Protein AF-A0AAE3M9L7-F1 (afdb_monomer)

Mean predicted aligned error: 14.4 Å

Structure (mmCIF, N/CA/C/O backbone):
data_AF-A0AAE3M9L7-F1
#
_entry.id   AF-A0AAE3M9L7-F1
#
loop_
_atom_site.group_PDB
_atom_site.id
_atom_site.type_symbol
_atom_site.label_atom_id
_atom_site.label_alt_id
_atom_site.label_comp_id
_atom_site.label_asym_id
_atom_site.label_entity_id
_atom_site.label_seq_id
_atom_site.pdbx_PDB_ins_code
_atom_site.Cartn_x
_atom_site.Cartn_y
_atom_site.Cartn_z
_atom_site.occupancy
_atom_site.B_iso_or_equiv
_atom_site.auth_seq_id
_atom_site.auth_comp_id
_atom_site.auth_asym_id
_atom_site.auth_atom_id
_atom_site.pdbx_PDB_model_num
ATOM 1 N N . MET A 1 1 ? -7.278 25.601 1.872 1.00 47.31 1 MET A N 1
ATOM 2 C CA . MET A 1 1 ? -6.670 24.547 2.716 1.00 47.31 1 MET A CA 1
ATOM 3 C C . MET A 1 1 ? -6.246 23.399 1.814 1.00 47.31 1 MET A C 1
ATOM 5 O O . MET A 1 1 ? -7.031 23.022 0.952 1.00 47.31 1 MET A O 1
ATOM 9 N N . SER A 1 2 ? -5.014 22.897 1.937 1.00 70.50 2 SER A N 1
ATOM 10 C CA . SER A 1 2 ? -4.554 21.759 1.126 1.00 70.50 2 SER A CA 1
ATOM 11 C C . SER A 1 2 ? -5.379 20.514 1.464 1.00 70.50 2 SER A C 1
ATOM 13 O O . SER A 1 2 ? -5.603 20.232 2.641 1.00 70.50 2 SER A O 1
ATOM 15 N N . ARG A 1 3 ? -5.862 19.791 0.448 1.00 85.25 3 ARG A N 1
ATOM 16 C CA . ARG A 1 3 ? -6.627 18.553 0.641 1.00 85.25 3 ARG A CA 1
ATOM 17 C C . ARG A 1 3 ? -5.736 17.520 1.327 1.00 85.25 3 ARG A C 1
ATOM 19 O O . ARG A 1 3 ? -4.643 17.233 0.842 1.00 85.25 3 ARG A O 1
ATOM 26 N N . GLU A 1 4 ? -6.216 16.938 2.422 1.00 89.19 4 GLU A N 1
ATOM 27 C CA . GLU A 1 4 ? -5.480 15.886 3.124 1.00 89.19 4 GLU A CA 1
ATOM 28 C C . GLU A 1 4 ? -5.228 14.695 2.200 1.00 89.19 4 GLU A C 1
ATOM 30 O O . GLU A 1 4 ? -6.113 14.256 1.459 1.00 89.19 4 GLU A O 1
ATOM 35 N N . SER A 1 5 ? -4.016 14.149 2.250 1.00 94.38 5 SER A N 1
ATOM 36 C CA . SER A 1 5 ? -3.667 12.958 1.480 1.00 94.38 5 SER A CA 1
ATOM 37 C C . SER A 1 5 ? -4.446 11.733 1.970 1.00 94.38 5 SER A C 1
ATOM 39 O O . SER A 1 5 ? -4.823 11.647 3.138 1.00 94.38 5 SER A O 1
ATOM 41 N N . TYR A 1 6 ? -4.627 10.732 1.102 1.00 96.00 6 TYR A N 1
ATOM 42 C CA . TYR A 1 6 ? -5.239 9.456 1.498 1.00 96.00 6 TYR A CA 1
ATOM 43 C C . TYR A 1 6 ? -4.508 8.794 2.671 1.00 96.00 6 TYR A C 1
ATOM 45 O O . TYR A 1 6 ? -5.151 8.182 3.516 1.00 96.00 6 TYR A O 1
ATOM 53 N N . LEU A 1 7 ? -3.181 8.949 2.751 1.00 95.50 7 LEU A N 1
ATOM 54 C CA . LEU A 1 7 ? -2.392 8.436 3.869 1.00 95.50 7 LEU A CA 1
ATOM 55 C C . LEU A 1 7 ? -2.767 9.123 5.181 1.00 95.50 7 LEU A C 1
ATOM 57 O O . LEU A 1 7 ? -3.040 8.440 6.161 1.00 95.50 7 LEU A O 1
ATOM 61 N N . GLN A 1 8 ? -2.844 10.454 5.191 1.00 96.06 8 GLN A N 1
ATOM 62 C CA . GLN A 1 8 ? -3.265 11.201 6.379 1.00 96.06 8 GLN A CA 1
ATOM 63 C C . GLN A 1 8 ? -4.686 10.824 6.805 1.00 96.06 8 GLN A C 1
ATOM 65 O O . GLN A 1 8 ? -4.914 10.557 7.983 1.00 96.06 8 GLN A O 1
ATOM 70 N N . GLN A 1 9 ? -5.616 10.732 5.852 1.00 96.75 9 GLN A N 1
ATOM 71 C CA . GLN A 1 9 ? -6.994 10.317 6.120 1.00 96.75 9 GLN A CA 1
ATOM 72 C C . GLN A 1 9 ? -7.056 8.904 6.720 1.00 96.75 9 GLN A C 1
ATOM 74 O O . GLN A 1 9 ? -7.731 8.688 7.723 1.00 96.75 9 GLN A O 1
ATOM 79 N N . ALA A 1 10 ? -6.318 7.947 6.151 1.00 96.62 10 ALA A N 1
ATOM 80 C CA . ALA A 1 10 ? -6.280 6.573 6.643 1.00 96.62 10 ALA A CA 1
ATOM 81 C C . ALA A 1 10 ? -5.654 6.472 8.040 1.00 96.62 10 ALA A C 1
ATOM 83 O O . ALA A 1 10 ? -6.182 5.761 8.885 1.00 96.62 10 ALA A O 1
ATOM 84 N N . CYS A 1 11 ? -4.573 7.208 8.308 1.00 95.44 11 CYS A N 1
ATOM 85 C CA . CYS A 1 11 ? -3.940 7.237 9.628 1.00 95.44 11 CYS A CA 1
ATOM 86 C C . CYS A 1 11 ? -4.847 7.840 10.709 1.00 95.44 11 CYS A C 1
ATOM 88 O O . CYS A 1 11 ? -4.728 7.460 11.870 1.00 95.44 11 CYS A O 1
ATOM 90 N N . LYS A 1 12 ? -5.735 8.775 10.346 1.00 95.62 12 LYS A N 1
ATOM 91 C CA . LYS A 1 12 ? -6.759 9.303 11.259 1.00 95.62 12 LYS A CA 1
ATOM 92 C C . LYS A 1 12 ? -7.884 8.300 11.498 1.00 95.62 12 LYS A C 1
ATOM 94 O O . LYS A 1 12 ? -8.317 8.147 12.630 1.00 95.62 12 LYS A O 1
ATOM 99 N N . ALA A 1 13 ? -8.350 7.635 10.440 1.00 95.50 13 ALA A N 1
ATOM 100 C CA . ALA A 1 13 ? -9.442 6.668 10.528 1.00 95.50 13 ALA A CA 1
ATOM 101 C C . ALA A 1 13 ? -9.033 5.370 11.243 1.00 95.50 13 ALA A C 1
ATOM 103 O O . ALA A 1 13 ? -9.846 4.781 11.944 1.00 95.50 13 ALA A O 1
ATOM 104 N N . VAL A 1 14 ? -7.785 4.928 11.065 1.00 95.62 14 VAL A N 1
ATOM 105 C CA . VAL A 1 14 ? -7.248 3.678 11.617 1.00 95.62 14 VAL A CA 1
ATOM 106 C C . VAL A 1 14 ? -5.876 3.968 12.246 1.00 95.62 14 VAL A C 1
ATOM 108 O O . VAL A 1 14 ? -4.855 3.916 11.553 1.00 95.62 14 VAL A O 1
ATOM 111 N N . PRO A 1 15 ? -5.807 4.290 13.552 1.00 91.94 15 PRO A N 1
ATOM 112 C CA . PRO A 1 15 ? -4.559 4.676 14.220 1.00 91.94 15 PRO A CA 1
ATOM 113 C C . PRO A 1 15 ? -3.451 3.616 14.143 1.00 91.94 15 PRO A C 1
ATOM 115 O O . PRO A 1 15 ? -2.280 3.949 13.969 1.00 91.94 15 PRO A O 1
ATOM 118 N N . GLU A 1 16 ? -3.803 2.332 14.183 1.00 88.94 16 GLU A N 1
ATOM 119 C CA . GLU A 1 16 ? -2.849 1.225 14.027 1.00 88.94 16 GLU A CA 1
ATOM 120 C C . GLU A 1 16 ? -2.150 1.245 12.663 1.00 88.94 16 GLU A C 1
ATOM 122 O O . GLU A 1 16 ? -0.957 0.943 12.540 1.00 88.94 16 GLU A O 1
ATOM 127 N N . PHE A 1 17 ? -2.867 1.674 11.620 1.00 91.81 17 PHE A N 1
ATOM 128 C CA . PHE A 1 17 ? -2.297 1.812 10.289 1.00 91.81 17 PHE A CA 1
ATOM 129 C C . PHE A 1 17 ? -1.206 2.887 10.248 1.00 91.81 17 PHE A C 1
ATOM 131 O O . PHE A 1 17 ? -0.244 2.730 9.490 1.00 91.81 17 PHE A O 1
ATOM 138 N N . LYS A 1 18 ? -1.279 3.921 11.100 1.00 92.69 18 LYS A N 1
ATOM 139 C CA . LYS A 1 18 ? -0.222 4.934 11.219 1.00 92.69 18 LYS A CA 1
ATOM 140 C C . LYS A 1 18 ? 1.111 4.286 11.581 1.00 92.69 18 LYS A C 1
ATOM 142 O O . LYS A 1 18 ? 2.074 4.433 10.827 1.00 92.69 18 LYS A O 1
ATOM 147 N N . LEU A 1 19 ? 1.140 3.490 12.650 1.00 89.06 19 LEU A N 1
ATOM 148 C CA . LEU A 1 19 ? 2.347 2.790 13.102 1.00 89.06 19 LEU A CA 1
ATOM 149 C C . LEU A 1 19 ? 2.912 1.883 12.006 1.00 89.06 19 LEU A C 1
ATOM 151 O O . LEU A 1 19 ? 4.114 1.894 11.727 1.00 89.06 19 LEU A O 1
ATOM 155 N N . ILE A 1 20 ? 2.034 1.141 11.331 1.00 88.94 20 ILE A N 1
ATOM 156 C CA . ILE A 1 20 ? 2.424 0.242 10.245 1.00 88.94 20 ILE A CA 1
ATOM 157 C C . ILE A 1 20 ? 3.013 1.018 9.057 1.00 88.94 20 ILE A C 1
ATOM 159 O O . ILE A 1 20 ? 4.023 0.602 8.484 1.00 88.94 20 ILE A O 1
ATOM 163 N N . SER A 1 21 ? 2.404 2.143 8.680 1.00 92.06 21 SER A N 1
ATOM 164 C CA . SER A 1 21 ? 2.856 2.973 7.560 1.00 92.06 21 SER A CA 1
ATOM 165 C C . SER A 1 21 ? 4.227 3.603 7.825 1.00 92.06 21 SER A C 1
ATOM 167 O O . SER A 1 21 ? 5.088 3.603 6.944 1.00 92.06 21 SER A O 1
ATOM 169 N N . GLU A 1 22 ? 4.477 4.047 9.057 1.00 91.62 22 GLU A N 1
ATOM 170 C CA . GLU A 1 22 ? 5.762 4.599 9.478 1.00 91.62 22 GLU A CA 1
ATOM 171 C C . GLU A 1 22 ? 6.857 3.529 9.522 1.00 91.62 22 GLU A C 1
ATOM 173 O O . GLU A 1 22 ? 7.973 3.756 9.053 1.00 91.62 22 GLU A O 1
ATOM 178 N N . GLN A 1 23 ? 6.548 2.335 10.040 1.00 88.5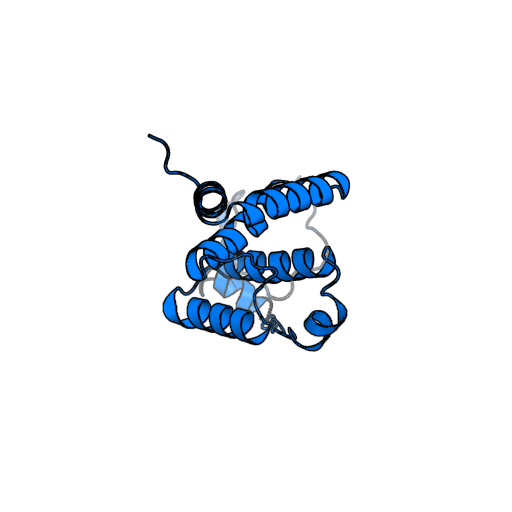0 23 GLN A N 1
ATOM 179 C CA . GLN A 1 23 ? 7.476 1.203 10.013 1.00 88.50 23 GLN A CA 1
ATOM 180 C C . GLN A 1 23 ? 7.820 0.787 8.579 1.00 88.50 23 GLN A C 1
ATOM 182 O O . GLN A 1 23 ? 8.984 0.514 8.281 1.00 88.50 23 GLN A O 1
ATOM 187 N N . PHE A 1 24 ? 6.826 0.762 7.687 1.00 89.06 24 PHE A N 1
ATOM 188 C CA . PHE A 1 24 ? 7.029 0.474 6.270 1.00 89.06 24 PHE A CA 1
ATOM 189 C C . PHE A 1 24 ? 7.958 1.505 5.625 1.00 89.06 24 PHE A C 1
ATOM 191 O O . PHE A 1 24 ? 8.934 1.123 4.979 1.00 89.06 24 PHE A O 1
ATOM 198 N N . LEU A 1 25 ? 7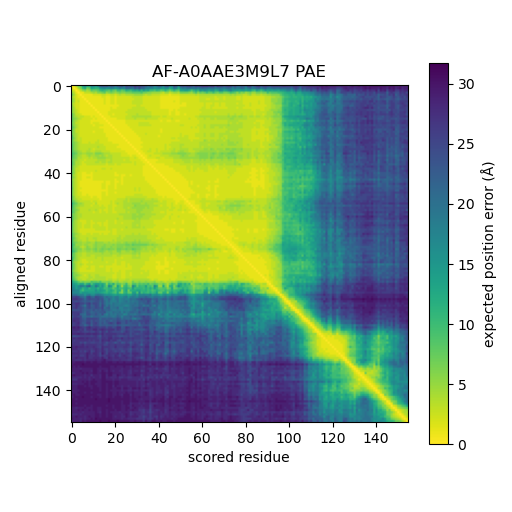.699 2.798 5.856 1.00 90.94 25 LEU A N 1
ATOM 199 C CA . LEU A 1 25 ? 8.532 3.893 5.364 1.00 90.94 25 LEU A CA 1
ATOM 200 C C . LEU A 1 25 ? 9.979 3.750 5.850 1.00 90.94 25 LEU A C 1
ATOM 202 O O . LEU A 1 25 ? 10.887 3.718 5.025 1.00 90.94 25 LEU A O 1
ATOM 206 N N . ARG A 1 26 ? 10.195 3.567 7.162 1.00 88.00 26 ARG A N 1
ATOM 207 C CA . ARG A 1 26 ? 11.537 3.389 7.747 1.00 88.00 26 ARG A CA 1
ATOM 208 C C . ARG A 1 26 ? 12.294 2.221 7.111 1.00 88.00 26 ARG A C 1
ATOM 210 O O . ARG A 1 26 ? 13.425 2.400 6.665 1.00 88.00 26 ARG A O 1
ATOM 217 N N . LYS A 1 27 ? 11.669 1.041 7.011 1.00 86.62 27 LYS A N 1
ATOM 218 C CA . LYS A 1 27 ? 12.294 -0.150 6.404 1.00 86.62 27 LYS A CA 1
ATOM 219 C C . LYS A 1 27 ? 12.676 0.083 4.941 1.00 86.62 27 LYS A C 1
ATOM 221 O O . LYS A 1 27 ? 13.756 -0.316 4.516 1.00 86.62 27 LYS A O 1
ATOM 226 N N . TYR A 1 28 ? 11.800 0.725 4.170 1.00 89.25 28 TYR A N 1
ATOM 227 C CA . TYR A 1 28 ? 12.045 0.999 2.754 1.00 89.25 28 TYR A CA 1
ATOM 228 C C . TYR A 1 28 ? 13.146 2.037 2.529 1.00 89.25 28 TYR A C 1
ATOM 230 O O . TYR A 1 28 ? 13.944 1.872 1.605 1.00 89.25 28 TYR A O 1
ATOM 238 N N . THR A 1 29 ? 13.222 3.057 3.385 1.00 87.19 29 THR A N 1
ATOM 239 C CA . THR A 1 29 ? 14.306 4.045 3.365 1.00 87.19 29 THR A CA 1
ATOM 240 C C . THR A 1 29 ? 15.653 3.385 3.657 1.00 87.19 29 THR A C 1
ATOM 242 O O . THR A 1 29 ? 16.591 3.573 2.889 1.00 87.19 29 THR A O 1
ATOM 245 N N . ILE A 1 30 ? 15.738 2.539 4.692 1.00 86.44 30 ILE A N 1
ATOM 246 C CA . ILE A 1 30 ? 16.968 1.793 5.027 1.00 86.44 30 ILE A CA 1
ATOM 247 C C . ILE A 1 30 ? 17.391 0.874 3.870 1.00 86.44 30 ILE A C 1
ATOM 249 O O . ILE A 1 30 ? 18.570 0.769 3.554 1.00 86.44 30 ILE A O 1
ATOM 253 N N . ALA A 1 31 ? 16.431 0.248 3.185 1.00 86.19 31 ALA A N 1
ATOM 254 C CA . ALA A 1 31 ? 16.690 -0.609 2.027 1.00 86.19 31 ALA A CA 1
ATOM 255 C C . ALA A 1 31 ? 17.041 0.157 0.729 1.00 86.19 31 ALA A C 1
ATOM 257 O O . ALA A 1 31 ? 17.067 -0.455 -0.346 1.00 86.19 31 ALA A O 1
ATOM 258 N N . GLY A 1 32 ? 17.241 1.480 0.792 1.00 87.88 32 GLY A N 1
ATOM 259 C CA . GLY A 1 32 ? 17.613 2.316 -0.353 1.00 87.88 32 GLY A CA 1
ATOM 260 C C . GLY A 1 32 ? 16.545 2.381 -1.448 1.00 87.88 32 GLY A C 1
ATOM 261 O O . GLY A 1 32 ? 16.863 2.546 -2.626 1.00 87.88 32 GLY A O 1
ATOM 262 N N . LYS A 1 33 ? 15.266 2.179 -1.107 1.00 88.50 33 LYS A N 1
ATOM 263 C CA . LYS A 1 33 ? 14.172 2.241 -2.085 1.00 88.50 33 LYS A CA 1
ATOM 264 C C . LYS A 1 33 ? 13.762 3.686 -2.334 1.00 88.50 33 LYS A C 1
ATOM 266 O O . LYS A 1 33 ? 13.743 4.509 -1.426 1.00 88.50 33 LYS A O 1
ATOM 271 N N . SER A 1 34 ? 13.379 3.981 -3.575 1.00 89.94 34 SER A N 1
ATOM 272 C CA . SER A 1 34 ? 12.964 5.329 -3.965 1.00 89.94 34 SER A CA 1
ATOM 273 C C . SER A 1 34 ? 11.753 5.791 -3.156 1.00 89.94 34 SER A C 1
ATOM 275 O O . SER A 1 34 ? 10.724 5.107 -3.129 1.00 89.94 34 SER A O 1
ATOM 277 N N . GLU A 1 35 ? 11.846 6.989 -2.592 1.00 88.50 35 GLU A N 1
ATOM 278 C CA . GLU A 1 35 ? 10.810 7.583 -1.750 1.00 88.50 35 GLU A CA 1
ATOM 279 C C . GLU A 1 35 ? 9.459 7.705 -2.476 1.00 88.50 35 GLU A C 1
ATOM 281 O O . GLU A 1 35 ? 8.409 7.379 -1.926 1.00 88.50 35 GLU A O 1
ATOM 286 N N . SER A 1 36 ? 9.482 8.087 -3.757 1.00 89.88 36 SER A N 1
ATOM 287 C CA . SER A 1 36 ? 8.287 8.187 -4.602 1.00 89.88 36 SER A CA 1
ATOM 288 C C . SER A 1 36 ? 7.557 6.849 -4.755 1.00 89.88 36 SER A C 1
ATOM 290 O O . SER A 1 36 ? 6.331 6.806 -4.673 1.00 89.88 36 SER A O 1
ATOM 292 N N . CYS A 1 37 ? 8.290 5.746 -4.917 1.00 87.88 37 CYS A N 1
ATOM 293 C CA . CYS A 1 37 ? 7.721 4.398 -4.966 1.00 87.88 37 CYS A CA 1
ATOM 294 C C . CYS A 1 37 ? 7.078 4.015 -3.628 1.00 87.88 37 CYS A C 1
ATOM 296 O O . CYS A 1 37 ? 5.928 3.579 -3.604 1.00 87.88 37 CYS A O 1
ATOM 298 N N . THR A 1 38 ? 7.769 4.263 -2.512 1.00 91.38 38 THR A N 1
ATOM 299 C CA . THR A 1 38 ? 7.248 3.999 -1.162 1.00 91.38 38 THR A CA 1
ATOM 300 C C . THR A 1 38 ? 5.966 4.787 -0.890 1.00 91.38 38 THR A C 1
ATOM 302 O O . THR A 1 38 ? 4.972 4.214 -0.443 1.00 91.38 38 THR A O 1
ATOM 305 N N . ARG A 1 39 ? 5.938 6.081 -1.236 1.00 92.12 39 ARG A N 1
ATOM 306 C CA . ARG A 1 39 ? 4.736 6.922 -1.120 1.00 92.12 39 ARG A CA 1
ATOM 307 C C . ARG A 1 39 ? 3.594 6.418 -1.998 1.00 92.12 39 ARG A C 1
ATOM 309 O O . ARG A 1 39 ? 2.454 6.378 -1.545 1.00 92.12 39 ARG A O 1
ATOM 316 N N . ASN A 1 40 ? 3.887 5.995 -3.228 1.00 93.75 40 ASN A N 1
ATOM 317 C CA . ASN A 1 40 ? 2.881 5.440 -4.132 1.00 93.75 40 ASN A CA 1
ATOM 318 C C . ASN A 1 40 ? 2.272 4.137 -3.600 1.00 93.75 40 ASN A C 1
ATOM 320 O O . ASN A 1 40 ? 1.062 3.948 -3.722 1.00 93.75 40 ASN A O 1
ATOM 324 N N . TYR A 1 41 ? 3.078 3.265 -2.989 1.00 94.44 41 TYR A N 1
ATOM 325 C CA . TYR A 1 41 ? 2.580 2.065 -2.315 1.00 94.44 41 TYR A CA 1
ATOM 326 C C . TYR A 1 41 ? 1.664 2.429 -1.152 1.00 94.44 41 TYR A C 1
ATOM 328 O O . TYR A 1 41 ? 0.517 1.984 -1.118 1.00 94.44 41 TYR A O 1
ATOM 336 N N . LEU A 1 42 ? 2.140 3.281 -0.238 1.00 94.31 42 LEU A N 1
ATOM 337 C CA . LEU A 1 42 ? 1.367 3.697 0.931 1.00 94.31 42 LEU A CA 1
ATOM 338 C C . LEU A 1 42 ? 0.047 4.347 0.526 1.00 94.31 42 LEU A C 1
ATOM 340 O O . LEU A 1 42 ? -0.985 3.940 1.036 1.00 94.31 42 LEU A O 1
ATOM 344 N N . MET A 1 43 ? 0.050 5.257 -0.451 1.00 95.06 43 MET A N 1
ATOM 345 C CA . MET A 1 43 ? -1.165 5.908 -0.943 1.00 95.06 43 MET A CA 1
ATOM 346 C C . MET A 1 43 ? -2.225 4.902 -1.414 1.00 95.06 43 MET A C 1
ATOM 348 O O . MET A 1 43 ? -3.397 5.060 -1.081 1.00 95.06 43 MET A O 1
ATOM 352 N N . GLN A 1 44 ? -1.846 3.886 -2.197 1.00 95.56 44 GLN A N 1
ATOM 353 C CA . GLN A 1 44 ? -2.821 2.902 -2.680 1.00 95.56 44 GLN A CA 1
ATOM 354 C C . GLN A 1 44 ? -3.309 1.987 -1.555 1.00 95.56 44 GLN A C 1
ATOM 356 O O . GLN A 1 44 ? -4.501 1.699 -1.481 1.00 95.56 44 GLN A O 1
ATOM 361 N N . ILE A 1 45 ? -2.422 1.585 -0.641 1.00 94.69 45 ILE A N 1
ATOM 362 C CA . ILE A 1 45 ? -2.812 0.814 0.547 1.00 94.69 45 ILE A CA 1
ATOM 363 C C . ILE A 1 45 ? -3.774 1.633 1.420 1.00 94.69 45 ILE A C 1
ATOM 365 O O . ILE A 1 45 ? -4.752 1.089 1.917 1.00 94.69 45 ILE A O 1
ATOM 369 N N . SER A 1 46 ? -3.554 2.941 1.568 1.00 96.12 46 SER A N 1
ATOM 370 C CA . SER A 1 46 ? -4.434 3.825 2.338 1.00 96.12 46 SER A CA 1
ATOM 371 C C . SER A 1 46 ? -5.852 3.885 1.784 1.00 96.12 46 SER A C 1
ATOM 373 O O . SER A 1 46 ? -6.794 3.953 2.564 1.00 96.12 46 SER A O 1
ATOM 375 N N . LYS A 1 47 ? -6.032 3.814 0.460 1.00 95.56 47 LYS A N 1
ATOM 376 C CA . LYS A 1 47 ? -7.375 3.714 -0.132 1.00 95.56 47 LYS A CA 1
ATOM 377 C C . LYS A 1 47 ? -8.093 2.439 0.308 1.00 95.56 47 LYS A C 1
ATOM 379 O O . LYS A 1 47 ? -9.243 2.510 0.715 1.00 95.56 47 LYS A O 1
ATOM 384 N N . MET A 1 48 ? -7.385 1.309 0.316 1.00 94.94 48 MET A N 1
ATOM 385 C CA . MET A 1 48 ? -7.928 0.035 0.797 1.00 94.94 48 MET A CA 1
ATOM 386 C C . MET A 1 48 ? -8.264 0.086 2.295 1.00 94.94 48 MET A C 1
ATOM 388 O O . MET A 1 48 ? -9.323 -0.373 2.704 1.00 94.94 48 MET A O 1
ATOM 392 N N . VAL A 1 49 ? -7.409 0.710 3.113 1.00 95.31 49 VAL A N 1
ATOM 393 C CA . VAL A 1 49 ? -7.693 0.957 4.541 1.00 95.31 49 VAL A CA 1
ATOM 394 C C . VAL A 1 49 ? -8.954 1.792 4.715 1.00 95.31 49 VAL A C 1
ATOM 396 O O . VAL A 1 49 ? -9.786 1.494 5.561 1.00 95.31 49 VAL A O 1
ATOM 399 N N . LEU A 1 50 ? -9.122 2.835 3.904 1.00 96.06 50 LEU A N 1
ATOM 400 C CA . LEU A 1 50 ? -10.308 3.684 3.954 1.00 96.06 50 LEU A CA 1
ATOM 401 C C . LEU A 1 50 ? -11.570 2.974 3.460 1.00 96.06 50 LEU A C 1
ATOM 403 O O . LEU A 1 50 ? -12.651 3.376 3.886 1.00 96.06 50 LEU A O 1
ATOM 407 N N . TYR A 1 51 ? -11.440 1.965 2.598 1.00 95.25 51 TYR A N 1
ATOM 408 C CA . TYR A 1 51 ? -12.546 1.127 2.145 1.00 95.25 51 TYR A CA 1
ATOM 409 C C . TYR A 1 51 ? 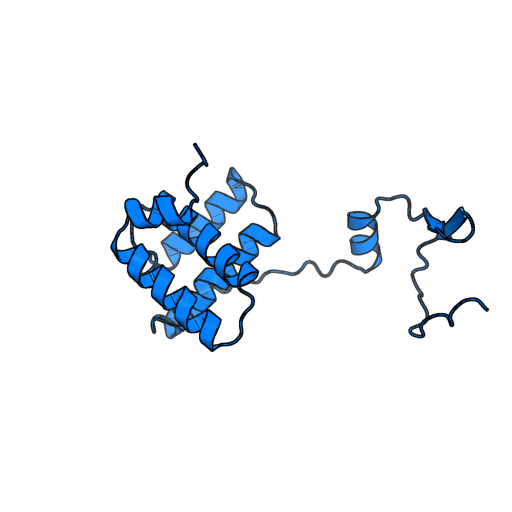-13.015 0.184 3.260 1.00 95.25 51 TYR A C 1
ATOM 411 O O . TYR A 1 51 ? -14.182 0.212 3.631 1.00 95.25 51 TYR A O 1
ATOM 419 N N . PHE A 1 52 ? -12.095 -0.582 3.857 1.00 94.19 52 PHE A N 1
ATOM 420 C CA . PHE A 1 52 ? -12.432 -1.571 4.890 1.00 94.19 52 PHE A CA 1
ATOM 421 C C . PHE A 1 52 ? -12.559 -1.003 6.307 1.00 94.19 52 PHE A C 1
ATOM 423 O O . PHE A 1 52 ? -13.104 -1.667 7.180 1.00 94.19 52 PHE A O 1
ATOM 430 N N . LYS A 1 53 ? -12.042 0.208 6.550 1.00 94.06 53 LYS A N 1
ATOM 431 C CA . LYS A 1 53 ? -11.961 0.849 7.877 1.00 94.06 53 LYS A CA 1
ATOM 432 C C . LYS A 1 53 ? -11.196 0.032 8.924 1.00 94.06 53 LYS A C 1
ATOM 434 O O . LYS A 1 53 ? -11.403 0.221 10.115 1.00 94.06 53 LYS A O 1
ATOM 439 N N . CYS A 1 54 ? -10.281 -0.827 8.487 1.00 91.12 54 CYS A N 1
ATOM 440 C CA . CYS A 1 54 ? -9.502 -1.699 9.361 1.00 91.12 54 CYS A CA 1
ATOM 441 C C . CYS A 1 54 ? -8.026 -1.743 8.947 1.00 91.12 54 CYS A C 1
ATOM 443 O O . CYS A 1 54 ? -7.619 -1.199 7.908 1.00 91.12 54 CYS A O 1
ATOM 445 N N . SER A 1 55 ? -7.195 -2.387 9.765 1.00 86.44 55 SER A N 1
ATOM 446 C CA . SER A 1 55 ? -5.786 -2.570 9.439 1.00 86.44 55 SER A CA 1
ATOM 447 C C . SER A 1 55 ? -5.642 -3.563 8.278 1.00 86.44 55 SER A C 1
ATOM 449 O O . SER A 1 55 ? -6.256 -4.627 8.291 1.00 86.44 55 SER A O 1
ATOM 451 N N . PRO A 1 56 ? -4.757 -3.327 7.285 1.00 83.88 56 PRO A N 1
ATOM 452 C CA . PRO A 1 56 ? -4.554 -4.300 6.212 1.00 83.88 56 PRO A CA 1
ATOM 453 C C . PRO A 1 56 ? -3.941 -5.621 6.683 1.00 83.88 56 PRO A C 1
ATOM 455 O O . PRO A 1 56 ? -3.787 -6.516 5.868 1.00 83.88 56 PRO A O 1
ATOM 458 N N . LEU A 1 57 ? -3.485 -5.705 7.938 1.00 82.94 57 LEU A N 1
ATOM 459 C CA . LEU A 1 57 ? -2.983 -6.949 8.524 1.00 82.94 57 LEU A CA 1
ATOM 460 C C . LEU A 1 57 ? -4.115 -7.858 9.029 1.00 82.94 57 LEU A C 1
ATOM 462 O O . LEU A 1 57 ? -3.866 -9.034 9.254 1.00 82.94 57 LEU A O 1
ATOM 466 N N . GLU A 1 58 ? -5.329 -7.325 9.175 1.00 84.62 58 GLU A N 1
ATOM 467 C CA . GLU A 1 58 ? -6.519 -8.058 9.632 1.00 84.62 58 GLU A CA 1
ATOM 468 C C . GLU A 1 58 ? -7.324 -8.645 8.467 1.00 84.62 58 GLU A C 1
ATOM 470 O O . GLU A 1 58 ? -8.224 -9.454 8.672 1.00 84.62 58 GLU A O 1
ATOM 475 N N . LEU A 1 59 ? -7.008 -8.237 7.235 1.00 85.38 59 LEU A N 1
ATOM 476 C CA . LEU A 1 59 ? -7.715 -8.687 6.044 1.00 85.38 59 LEU A CA 1
ATOM 477 C C . LEU A 1 59 ? -7.275 -10.091 5.635 1.00 85.38 59 LEU A C 1
ATOM 479 O O . LEU A 1 59 ? -6.078 -10.367 5.494 1.00 85.38 59 LEU A O 1
ATOM 483 N N . SER A 1 60 ? -8.255 -10.950 5.358 1.00 84.12 60 SER A N 1
ATOM 484 C CA . SER A 1 60 ? -8.011 -12.245 4.732 1.00 84.12 60 SER A CA 1
ATOM 485 C C . SER A 1 60 ? -7.584 -12.082 3.268 1.00 84.12 60 SER A C 1
ATOM 487 O O . SER A 1 60 ? -7.804 -11.047 2.629 1.00 84.12 60 SER A O 1
ATOM 489 N N . ILE A 1 61 ? -6.980 -13.132 2.708 1.00 81.12 61 ILE A N 1
ATOM 490 C CA . ILE A 1 61 ? -6.583 -13.155 1.293 1.00 81.12 61 ILE A CA 1
ATOM 491 C C . ILE A 1 61 ? -7.808 -12.942 0.396 1.00 81.12 61 ILE A C 1
ATOM 493 O O . ILE A 1 61 ? -7.748 -12.128 -0.524 1.00 81.12 61 ILE A O 1
ATOM 497 N N . ASP A 1 62 ? -8.924 -13.602 0.705 1.00 82.56 62 ASP A N 1
ATOM 498 C CA . ASP A 1 62 ? -10.160 -13.504 -0.072 1.00 82.56 62 ASP A CA 1
ATOM 499 C C . ASP A 1 62 ? -10.732 -12.087 -0.063 1.00 82.56 62 ASP A C 1
ATOM 501 O O . ASP A 1 62 ? -11.129 -11.581 -1.110 1.00 82.56 62 ASP A O 1
ATOM 505 N N . GLN A 1 63 ? -10.695 -11.396 1.082 1.00 85.56 63 GLN A N 1
ATOM 506 C CA . GLN A 1 63 ? -11.121 -9.995 1.171 1.00 85.56 63 GLN A CA 1
ATOM 507 C C . GLN A 1 63 ? -10.244 -9.082 0.309 1.00 85.56 63 GLN A C 1
ATOM 509 O O . GLN A 1 63 ? -10.751 -8.200 -0.386 1.00 85.56 63 GLN A O 1
ATOM 514 N N . ILE A 1 64 ? -8.927 -9.307 0.308 1.00 87.69 64 ILE A N 1
ATOM 515 C CA . ILE A 1 64 ? -7.995 -8.542 -0.528 1.00 87.69 64 ILE A CA 1
ATOM 516 C C . ILE A 1 64 ? -8.260 -8.814 -2.010 1.00 87.69 64 ILE A C 1
ATOM 518 O O . ILE A 1 64 ? -8.296 -7.875 -2.803 1.00 87.69 64 ILE A O 1
ATOM 522 N N . VAL A 1 65 ? -8.450 -10.075 -2.401 1.00 85.12 65 VAL A N 1
ATOM 523 C CA . VAL A 1 65 ? -8.731 -10.456 -3.793 1.00 85.12 65 VAL A CA 1
ATOM 524 C C . VAL A 1 65 ? -10.069 -9.883 -4.257 1.00 85.12 65 VAL A C 1
ATOM 526 O O . VAL A 1 65 ? -10.123 -9.301 -5.340 1.00 85.12 65 VAL A O 1
ATOM 529 N N . ALA A 1 66 ? -11.112 -9.968 -3.429 1.00 86.38 66 ALA A N 1
ATOM 530 C CA . ALA A 1 66 ? -12.416 -9.376 -3.709 1.00 86.38 66 ALA A CA 1
ATOM 531 C C . ALA A 1 66 ? -12.309 -7.858 -3.909 1.00 86.38 66 ALA A C 1
ATOM 533 O O . ALA A 1 66 ? -12.817 -7.333 -4.896 1.00 86.38 66 ALA A O 1
ATOM 534 N N . TYR A 1 67 ? -11.559 -7.161 -3.051 1.00 92.00 67 TYR A N 1
ATOM 535 C CA . TYR A 1 67 ? -11.300 -5.731 -3.223 1.00 92.00 67 TYR A CA 1
ATOM 536 C C . TYR A 1 67 ? -10.538 -5.418 -4.515 1.00 92.00 67 TYR A C 1
ATOM 538 O O . TYR A 1 67 ? -10.897 -4.490 -5.236 1.00 92.00 67 TYR A O 1
ATOM 546 N N . LEU A 1 68 ? -9.498 -6.192 -4.843 1.00 89.94 68 LEU A N 1
ATOM 547 C CA . LEU A 1 68 ? -8.749 -6.016 -6.090 1.00 89.94 68 LEU A CA 1
ATOM 548 C C . LEU A 1 68 ? -9.636 -6.219 -7.326 1.00 89.94 68 LEU A C 1
ATOM 550 O O . LEU A 1 68 ? -9.447 -5.522 -8.323 1.00 89.94 68 LEU A O 1
ATOM 554 N N . PHE A 1 69 ? -10.584 -7.154 -7.270 1.00 87.94 69 PHE A N 1
ATOM 555 C CA . PHE A 1 69 ? -11.561 -7.373 -8.331 1.00 87.94 69 PHE A CA 1
ATOM 556 C C . PHE A 1 69 ? -12.538 -6.196 -8.444 1.00 87.9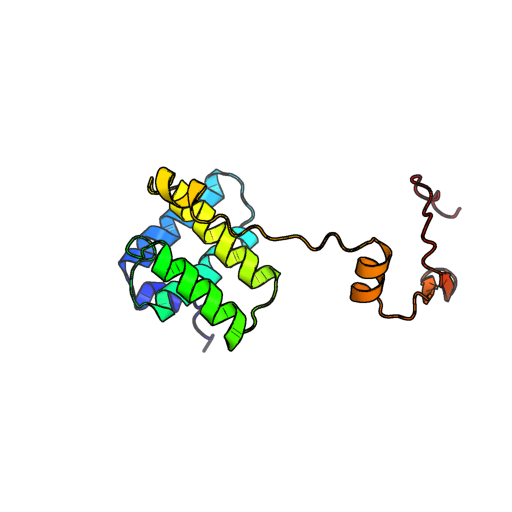4 69 PHE A C 1
ATOM 558 O O . PHE A 1 69 ? -12.689 -5.629 -9.526 1.00 87.94 69 PHE A O 1
ATOM 565 N N . GLU A 1 70 ? -13.117 -5.771 -7.321 1.00 91.25 70 GLU A N 1
ATOM 566 C CA . GLU A 1 70 ? -14.069 -4.660 -7.233 1.00 91.25 70 GLU A CA 1
ATOM 567 C C . GLU A 1 70 ? -13.499 -3.369 -7.838 1.00 91.25 70 GLU A C 1
ATOM 569 O O . GLU A 1 70 ? -14.085 -2.781 -8.751 1.00 91.25 70 GLU A O 1
ATOM 574 N N . ILE A 1 71 ? -12.291 -2.965 -7.423 1.00 92.69 71 ILE A N 1
ATOM 575 C CA . ILE A 1 71 ? -11.661 -1.753 -7.966 1.00 92.69 71 ILE A CA 1
ATOM 576 C C . ILE A 1 71 ? -11.342 -1.895 -9.459 1.00 92.69 71 ILE A C 1
ATOM 578 O O . ILE A 1 71 ? -11.372 -0.911 -10.194 1.00 92.69 71 ILE A O 1
ATOM 582 N N . GLN A 1 72 ? -11.035 -3.104 -9.936 1.00 87.44 72 GLN A N 1
ATOM 583 C CA . GLN A 1 72 ? -10.695 -3.335 -11.337 1.00 87.44 72 GLN A CA 1
ATOM 584 C C . GLN A 1 72 ? -11.916 -3.171 -12.252 1.00 87.44 72 GLN A C 1
ATOM 586 O O . GLN A 1 72 ? -11.765 -2.669 -13.369 1.00 87.44 72 GLN A O 1
ATOM 591 N N . ILE A 1 73 ? -13.101 -3.568 -11.781 1.00 89.69 73 ILE A N 1
ATOM 592 C CA . ILE A 1 73 ? -14.359 -3.460 -12.527 1.00 89.69 73 ILE A CA 1
ATOM 593 C C . ILE A 1 73 ? -14.947 -2.050 -12.414 1.00 89.69 73 ILE A C 1
ATOM 595 O O . ILE A 1 73 ? -15.260 -1.436 -13.440 1.00 89.69 73 ILE A O 1
ATOM 599 N N . ASN A 1 74 ? -15.045 -1.523 -11.192 1.00 90.00 74 ASN A N 1
ATOM 600 C CA . ASN A 1 74 ? -15.835 -0.325 -10.908 1.00 90.00 74 ASN A CA 1
ATOM 601 C C . ASN A 1 74 ? -15.015 0.968 -10.964 1.00 90.00 74 ASN A C 1
ATOM 603 O O . ASN A 1 74 ? -15.447 1.941 -11.578 1.00 90.00 74 ASN A O 1
ATOM 607 N N . GLU A 1 75 ? -13.803 0.985 -10.401 1.00 90.06 75 GLU A N 1
ATOM 608 C CA . GLU A 1 75 ? -12.958 2.192 -10.389 1.00 90.06 75 GLU A CA 1
ATOM 609 C C . GLU A 1 75 ? -12.033 2.304 -11.610 1.00 90.06 75 GLU A C 1
ATOM 611 O O . GLU A 1 75 ? -11.591 3.402 -11.953 1.00 90.06 75 GLU A O 1
ATOM 616 N N . LYS A 1 76 ? -11.718 1.176 -12.263 1.00 88.50 76 LYS A N 1
ATOM 617 C CA . LYS A 1 76 ? -10.826 1.081 -13.436 1.00 88.50 76 LYS A CA 1
ATOM 618 C C . LYS A 1 76 ? -9.510 1.861 -13.241 1.00 88.50 76 LYS A C 1
ATOM 620 O O . LYS A 1 76 ? -9.172 2.735 -14.048 1.00 88.50 76 LYS A O 1
ATOM 625 N N . PRO A 1 77 ? -8.734 1.570 -12.178 1.00 89.00 77 PRO A N 1
ATOM 626 C CA . PRO A 1 77 ? -7.522 2.309 -11.865 1.00 89.00 77 PRO A CA 1
ATOM 627 C C . PRO A 1 77 ? -6.489 2.199 -12.989 1.00 89.00 77 PRO A C 1
ATOM 629 O O . PRO A 1 77 ? -6.411 1.209 -13.721 1.00 89.00 77 PRO A O 1
ATOM 632 N N . SER A 1 78 ? -5.606 3.198 -13.074 1.00 92.12 78 SER A N 1
ATOM 633 C CA . SER A 1 78 ? -4.462 3.110 -13.982 1.00 92.12 78 SER A CA 1
ATOM 634 C C . SER A 1 78 ? -3.628 1.858 -13.681 1.00 92.12 78 SER A C 1
ATOM 636 O O . SER A 1 78 ? -3.477 1.444 -12.526 1.00 92.12 78 SER A O 1
ATOM 638 N N . ARG A 1 79 ? -2.998 1.288 -14.715 1.00 87.19 79 ARG A N 1
ATOM 639 C CA . ARG A 1 79 ? -2.134 0.103 -14.557 1.00 87.19 79 ARG A CA 1
ATOM 640 C C . ARG A 1 79 ? -1.031 0.317 -13.521 1.00 87.19 79 ARG A C 1
ATOM 642 O O . ARG A 1 79 ? -0.662 -0.624 -12.825 1.00 87.19 79 ARG A O 1
ATOM 649 N N . SER A 1 80 ? -0.487 1.530 -13.437 1.00 89.94 80 SER A N 1
ATOM 650 C CA . SER A 1 80 ? 0.546 1.881 -12.461 1.00 89.94 80 SER A CA 1
ATOM 651 C C . SER A 1 80 ? -0.022 1.935 -11.045 1.00 89.94 80 SER A C 1
ATOM 653 O O . SER A 1 80 ? 0.566 1.351 -10.143 1.00 89.94 80 SER A O 1
ATOM 655 N N . SER A 1 81 ? -1.188 2.559 -10.852 1.00 88.00 81 SER A N 1
ATOM 656 C CA . SER A 1 81 ? -1.876 2.610 -9.554 1.00 88.00 81 SER A CA 1
ATOM 657 C C . SER A 1 81 ? -2.204 1.210 -9.038 1.00 88.00 81 SER A C 1
ATOM 659 O O . SER A 1 81 ? -1.852 0.880 -7.909 1.00 88.00 81 SER A O 1
ATOM 661 N N . PHE A 1 82 ? -2.782 0.357 -9.886 1.00 89.19 82 PHE A N 1
ATOM 662 C CA . PHE A 1 82 ? -3.106 -1.019 -9.514 1.00 89.19 82 PHE A CA 1
ATOM 663 C C . PHE A 1 82 ? -1.850 -1.834 -9.170 1.00 89.19 82 PHE A C 1
ATOM 665 O O . PHE A 1 82 ? -1.800 -2.531 -8.159 1.00 89.19 82 PHE A O 1
ATOM 672 N N . LYS A 1 83 ? -0.772 -1.687 -9.953 1.00 89.50 83 LYS A N 1
ATOM 673 C CA . LYS A 1 83 ? 0.522 -2.308 -9.634 1.00 89.50 83 LYS A CA 1
ATOM 674 C C . LYS A 1 83 ? 1.075 -1.833 -8.296 1.00 89.50 83 LYS A C 1
ATOM 676 O O . LYS A 1 83 ? 1.541 -2.659 -7.521 1.00 89.50 83 LYS A O 1
ATOM 681 N N . HIS A 1 84 ? 1.039 -0.532 -8.018 1.00 92.81 84 HIS A N 1
ATOM 682 C CA . HIS A 1 84 ? 1.520 0.005 -6.748 1.00 92.81 84 HIS A CA 1
ATOM 683 C C . HIS A 1 84 ? 0.763 -0.587 -5.555 1.00 92.81 84 HIS A C 1
ATOM 685 O O . HIS A 1 84 ? 1.395 -0.890 -4.547 1.00 92.81 84 HIS A O 1
ATOM 691 N N . LEU A 1 85 ? -0.546 -0.831 -5.688 1.00 92.00 85 LEU A N 1
ATOM 692 C CA . LEU A 1 85 ? -1.310 -1.547 -4.670 1.00 92.00 85 LEU A CA 1
ATOM 693 C C . LEU A 1 85 ? -0.803 -2.985 -4.495 1.00 92.00 85 LEU A C 1
ATOM 695 O O . LEU A 1 85 ? -0.384 -3.353 -3.403 1.00 92.00 85 LEU A O 1
ATOM 699 N N . VAL A 1 86 ? -0.774 -3.783 -5.567 1.00 89.25 86 VAL A N 1
ATOM 700 C CA . VAL A 1 86 ? -0.407 -5.210 -5.485 1.00 89.25 86 VAL A CA 1
ATOM 701 C C . VAL A 1 86 ? 1.032 -5.402 -4.989 1.00 89.25 86 VAL A C 1
ATOM 703 O O . VAL A 1 86 ? 1.283 -6.206 -4.090 1.00 89.25 86 VAL A O 1
ATOM 706 N N . TYR A 1 87 ? 1.994 -4.644 -5.525 1.00 89.31 87 TYR A N 1
ATOM 707 C CA . TYR A 1 87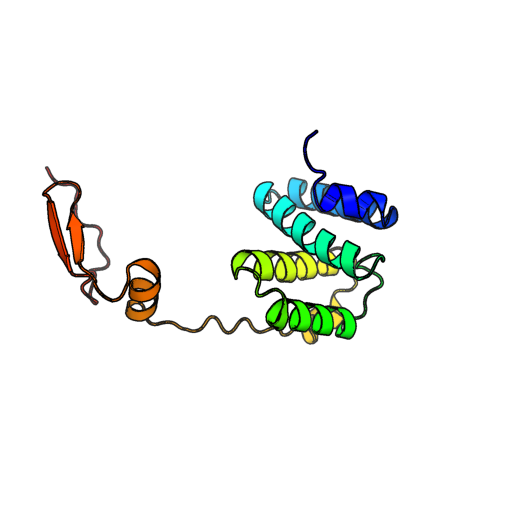 ? 3.388 -4.714 -5.075 1.00 89.31 87 TYR A CA 1
ATOM 708 C C . TYR A 1 87 ? 3.565 -4.169 -3.658 1.00 89.31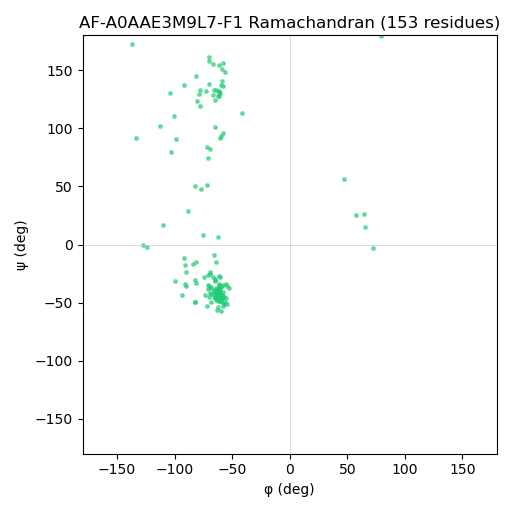 87 TYR A C 1
ATOM 710 O O . TYR A 1 87 ? 4.346 -4.741 -2.896 1.00 89.31 87 TYR A O 1
ATOM 718 N N . GLY A 1 88 ? 2.831 -3.113 -3.295 1.00 87.94 88 GLY A N 1
ATOM 719 C CA . GLY A 1 88 ? 2.816 -2.565 -1.944 1.00 87.94 88 GLY A CA 1
ATOM 720 C C . GLY A 1 88 ? 2.307 -3.579 -0.921 1.00 87.94 88 GLY A C 1
ATOM 721 O O . GLY A 1 88 ? 2.957 -3.789 0.101 1.00 87.94 88 GLY A O 1
ATOM 722 N N . LEU A 1 89 ? 1.204 -4.274 -1.218 1.00 87.06 89 LEU A N 1
ATOM 723 C CA . LEU A 1 89 ? 0.674 -5.345 -0.372 1.00 87.06 89 LEU A CA 1
ATOM 724 C C . LEU A 1 89 ? 1.669 -6.500 -0.261 1.00 87.06 89 LEU A C 1
ATOM 726 O O . LEU A 1 89 ? 2.016 -6.897 0.847 1.00 87.06 89 LEU A O 1
ATOM 730 N N . ARG A 1 90 ? 2.221 -6.981 -1.382 1.00 83.31 90 ARG A N 1
ATOM 731 C CA . ARG A 1 90 ? 3.213 -8.069 -1.369 1.00 83.31 90 ARG A CA 1
ATOM 732 C C . ARG A 1 90 ? 4.431 -7.730 -0.512 1.00 83.31 90 ARG A C 1
ATOM 734 O O . ARG A 1 90 ? 4.896 -8.556 0.269 1.00 83.31 90 ARG A O 1
ATOM 741 N N . ALA A 1 91 ? 4.947 -6.515 -0.664 1.00 77.00 91 ALA A N 1
ATOM 742 C CA . ALA A 1 91 ? 6.038 -5.996 0.143 1.00 77.00 91 ALA A CA 1
ATOM 743 C C . ALA A 1 91 ? 5.685 -5.951 1.630 1.00 77.00 91 ALA A C 1
ATOM 745 O O . ALA A 1 91 ? 6.451 -6.436 2.461 1.00 77.00 91 ALA A O 1
ATOM 746 N N . LYS A 1 92 ? 4.512 -5.396 1.951 1.00 69.75 92 LYS A N 1
ATOM 747 C CA . LYS A 1 92 ? 4.014 -5.264 3.315 1.00 69.75 92 LYS A CA 1
ATOM 748 C C . LYS A 1 92 ? 3.880 -6.636 3.975 1.00 69.75 92 LYS A C 1
ATOM 750 O O . LYS A 1 92 ? 4.542 -6.882 4.975 1.00 69.75 92 LYS A O 1
ATOM 755 N N . PHE A 1 93 ? 3.116 -7.558 3.395 1.00 65.69 93 PHE A N 1
ATOM 756 C CA . PHE A 1 93 ? 2.930 -8.896 3.964 1.00 65.69 93 PHE A CA 1
ATOM 757 C C . PHE A 1 93 ? 4.249 -9.661 4.093 1.00 65.69 93 PHE A C 1
ATOM 759 O O . PHE A 1 93 ? 4.469 -10.302 5.116 1.00 65.69 93 PHE A O 1
ATOM 766 N N . SER A 1 94 ? 5.181 -9.495 3.142 1.00 64.25 94 SER A N 1
ATOM 767 C CA . SER A 1 94 ? 6.535 -10.055 3.249 1.00 64.25 94 SER A CA 1
ATOM 768 C C . SER A 1 94 ? 7.329 -9.531 4.456 1.00 64.25 94 SER A C 1
ATOM 770 O O . SER A 1 94 ? 8.221 -10.225 4.932 1.00 64.25 94 SER A O 1
ATOM 772 N N . MET A 1 95 ? 7.045 -8.316 4.934 1.00 57.75 95 MET A N 1
ATOM 773 C CA . MET A 1 95 ? 7.751 -7.663 6.044 1.00 57.75 95 MET A CA 1
ATOM 774 C C . MET A 1 95 ? 7.144 -7.934 7.426 1.00 57.75 95 MET A C 1
ATOM 776 O O . MET A 1 95 ? 7.832 -7.692 8.421 1.00 57.75 95 MET A O 1
ATOM 780 N N . PHE A 1 96 ? 5.892 -8.400 7.489 1.00 58.91 96 PHE A N 1
ATOM 781 C CA . PHE A 1 96 ? 5.131 -8.624 8.729 1.00 58.91 96 PHE A CA 1
ATOM 782 C C . PHE A 1 96 ? 4.894 -10.118 9.049 1.00 58.91 96 PHE A C 1
ATOM 784 O O . PHE A 1 96 ? 4.075 -10.437 9.898 1.00 58.91 96 PHE A O 1
ATOM 791 N N . LYS A 1 97 ? 5.655 -11.038 8.425 1.00 53.19 97 LYS A N 1
ATOM 792 C CA . LYS A 1 97 ? 5.639 -12.501 8.674 1.00 53.19 97 LYS A CA 1
ATOM 793 C C . LYS A 1 97 ? 4.334 -13.255 8.324 1.00 53.19 97 LYS A C 1
ATOM 795 O O . LYS A 1 97 ? 4.245 -14.439 8.608 1.00 53.19 97 LYS A O 1
ATOM 800 N N . THR A 1 98 ? 3.405 -12.675 7.562 1.00 50.00 98 THR A N 1
ATOM 801 C CA . THR A 1 98 ? 2.234 -13.387 6.977 1.00 50.00 98 THR A CA 1
ATOM 802 C C . THR A 1 98 ? 2.548 -14.006 5.599 1.00 50.00 98 THR A C 1
ATOM 804 O O . THR A 1 98 ? 1.715 -14.057 4.695 1.00 50.00 98 THR A O 1
ATOM 807 N N . VAL A 1 99 ? 3.811 -14.378 5.370 1.00 45.41 99 VAL A N 1
ATOM 808 C CA . VAL A 1 99 ? 4.380 -14.548 4.017 1.00 45.41 99 VAL A CA 1
ATOM 809 C C . VAL A 1 99 ? 4.056 -15.899 3.398 1.00 45.41 99 VAL A C 1
ATOM 811 O O . VAL A 1 99 ? 3.973 -15.999 2.176 1.00 45.41 99 VAL A O 1
ATOM 814 N N . GLU A 1 100 ? 3.901 -16.940 4.209 1.00 44.81 100 GLU A N 1
ATOM 815 C CA . GLU A 1 100 ? 3.885 -18.309 3.691 1.00 44.81 100 GLU A CA 1
ATOM 816 C C . GLU A 1 100 ? 2.579 -18.660 2.966 1.00 44.81 100 GLU A C 1
ATOM 818 O O . GLU A 1 100 ? 2.604 -19.404 1.987 1.00 44.81 100 GLU A O 1
ATOM 823 N N . LEU A 1 101 ? 1.475 -18.017 3.355 1.00 43.47 101 LEU A N 1
ATOM 824 C CA . LEU A 1 101 ? 0.155 -18.190 2.742 1.00 43.47 101 LEU A CA 1
ATOM 825 C C . LEU A 1 101 ? 0.013 -17.339 1.462 1.00 43.47 101 LEU A C 1
ATOM 827 O O . LEU A 1 101 ? -0.264 -17.838 0.374 1.00 43.47 101 LEU A O 1
ATOM 831 N N . LEU A 1 102 ? 0.359 -16.050 1.521 1.00 47.22 102 LEU A N 1
ATOM 832 C CA . LEU A 1 102 ? 0.153 -15.129 0.392 1.00 47.22 102 LEU A CA 1
ATOM 833 C C . LEU A 1 102 ? 1.085 -15.354 -0.809 1.00 47.22 102 LEU A C 1
ATOM 835 O O . LEU A 1 102 ? 0.717 -15.017 -1.936 1.00 47.22 102 LEU A O 1
ATOM 839 N N . ARG A 1 103 ? 2.290 -15.913 -0.609 1.00 44.38 103 ARG A N 1
ATOM 840 C CA . ARG A 1 103 ? 3.211 -16.211 -1.727 1.00 44.38 103 ARG A CA 1
ATOM 841 C C . ARG A 1 103 ? 2.668 -17.308 -2.648 1.00 44.38 103 ARG A C 1
ATOM 843 O O . ARG A 1 103 ? 3.037 -17.321 -3.822 1.00 44.38 103 ARG A O 1
ATOM 850 N N . LYS A 1 104 ? 1.839 -18.215 -2.119 1.00 48.66 104 LYS A N 1
ATOM 851 C CA . LYS A 1 104 ? 1.218 -19.310 -2.876 1.00 48.66 104 LYS A CA 1
ATOM 852 C C . LYS A 1 104 ? -0.131 -18.909 -3.472 1.00 48.66 104 LYS A C 1
ATOM 854 O O . LYS A 1 104 ? -0.385 -19.294 -4.614 1.00 48.66 104 LYS A O 1
ATOM 859 N N . ASP A 1 105 ? -0.909 -18.090 -2.762 1.00 46.62 105 ASP A N 1
ATOM 860 C CA . ASP A 1 105 ? -2.322 -17.864 -3.099 1.00 46.62 105 ASP A CA 1
ATOM 861 C C . ASP A 1 105 ? -2.572 -16.568 -3.878 1.00 46.62 105 ASP A C 1
ATOM 863 O O . ASP A 1 105 ? -3.403 -16.544 -4.784 1.00 46.62 105 ASP A O 1
ATOM 867 N N . LEU A 1 106 ? -1.775 -15.508 -3.668 1.00 47.25 106 LEU A N 1
ATOM 868 C CA . LEU A 1 106 ? -1.862 -14.289 -4.483 1.00 47.25 106 LEU A CA 1
ATOM 869 C C . LEU A 1 106 ? -1.075 -14.445 -5.798 1.00 47.25 106 LEU A C 1
ATOM 871 O O . LEU A 1 106 ? -0.272 -13.588 -6.182 1.00 47.25 106 LEU A O 1
ATOM 875 N N . LYS A 1 107 ? -1.320 -15.542 -6.525 1.00 47.38 107 LYS A N 1
ATOM 876 C CA . LYS A 1 107 ? -0.926 -15.719 -7.933 1.00 47.38 107 LYS A CA 1
ATOM 877 C C . LYS A 1 107 ? -1.795 -14.839 -8.832 1.00 47.38 107 LYS A C 1
ATOM 879 O O . LYS A 1 107 ? -2.341 -15.298 -9.834 1.00 47.38 107 LYS A O 1
ATOM 884 N N . VAL A 1 108 ? -1.894 -13.545 -8.518 1.00 44.03 108 VAL A N 1
ATOM 885 C CA . VAL A 1 108 ? -2.303 -12.548 -9.506 1.00 44.03 108 VAL A CA 1
ATOM 886 C C . VAL A 1 108 ? -1.150 -12.472 -10.493 1.00 44.03 108 VAL A C 1
ATOM 888 O O . VAL A 1 108 ? -0.226 -11.661 -10.392 1.00 44.03 108 VAL A O 1
ATOM 891 N N . THR A 1 109 ? -1.165 -13.416 -11.424 1.00 40.91 109 THR A N 1
ATOM 892 C CA . THR A 1 109 ? -0.295 -13.413 -12.575 1.00 40.91 109 THR A CA 1
ATOM 893 C C . THR A 1 109 ? -0.727 -12.183 -13.344 1.00 40.91 109 THR A C 1
ATOM 895 O O . THR A 1 109 ? -1.751 -12.179 -14.024 1.00 40.91 109 THR A O 1
ATOM 898 N N . PHE A 1 110 ? 0.031 -11.095 -13.217 1.00 40.41 110 PHE A N 1
ATOM 899 C CA . PHE A 1 110 ? 0.014 -10.086 -14.254 1.00 40.41 110 PHE A CA 1
ATOM 900 C C . PHE A 1 110 ? 0.463 -10.823 -15.505 1.00 40.41 110 PHE A C 1
ATOM 902 O O . PHE A 1 110 ? 1.662 -10.943 -15.764 1.00 40.41 110 PHE A O 1
ATOM 909 N N . HIS A 1 111 ? -0.491 -11.326 -16.284 1.00 43.84 111 HIS A N 1
ATOM 910 C CA . HIS A 1 111 ? -0.246 -11.586 -17.679 1.00 43.84 111 HIS A CA 1
ATOM 911 C C . HIS A 1 111 ? 0.098 -10.216 -18.245 1.00 43.84 111 HIS A C 1
ATOM 913 O O . HIS A 1 111 ? -0.748 -9.387 -18.585 1.00 43.84 111 HIS A O 1
ATOM 919 N N . LYS A 1 112 ? 1.399 -9.918 -18.242 1.00 45.00 112 LYS A N 1
ATOM 920 C CA . LYS A 1 112 ? 1.974 -8.921 -19.115 1.00 45.00 112 LYS A CA 1
ATOM 921 C C . LYS A 1 112 ? 1.582 -9.465 -20.475 1.00 45.00 112 LYS A C 1
ATOM 923 O O . LYS A 1 112 ? 2.218 -10.407 -20.937 1.00 45.00 112 LYS A O 1
ATOM 928 N N . LEU A 1 113 ? 0.467 -8.972 -21.026 1.00 51.41 113 LEU A N 1
ATOM 929 C CA . LEU A 1 113 ? 0.121 -9.181 -22.424 1.00 51.41 113 LEU A CA 1
ATOM 930 C C . LEU A 1 113 ? 1.449 -9.006 -23.149 1.00 51.41 113 LEU A C 1
ATOM 932 O O . LEU A 1 113 ? 2.072 -7.942 -23.023 1.00 51.41 113 LEU A O 1
ATOM 936 N N . LYS A 1 114 ? 1.963 -10.095 -23.732 1.00 57.16 114 LYS A N 1
ATOM 937 C CA . LYS A 1 114 ? 3.189 -10.062 -24.523 1.00 57.16 114 LYS A CA 1
ATOM 938 C C . LYS A 1 114 ? 2.804 -9.333 -25.797 1.00 57.16 114 LYS A C 1
ATOM 940 O O . LYS A 1 114 ? 2.555 -9.942 -26.826 1.00 57.16 114 LYS A O 1
ATOM 945 N N . LEU A 1 115 ? 2.648 -8.024 -25.659 1.00 61.03 115 LEU A N 1
ATOM 946 C CA . LEU A 1 115 ? 2.362 -7.148 -26.761 1.00 61.03 115 LEU A CA 1
ATOM 947 C C . LEU A 1 115 ? 3.603 -7.174 -27.633 1.00 61.03 11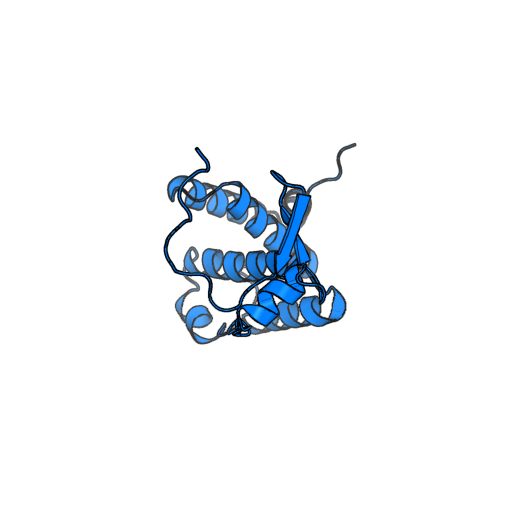5 LEU A C 1
ATOM 949 O O . LEU A 1 115 ? 4.723 -6.998 -27.136 1.00 61.03 115 LEU A O 1
ATOM 953 N N . SER A 1 116 ? 3.401 -7.428 -28.918 1.00 65.56 116 SER A N 1
ATOM 954 C CA . SER A 1 116 ? 4.469 -7.287 -29.888 1.00 65.56 116 SER A CA 1
ATOM 955 C C . SER A 1 116 ? 4.996 -5.853 -29.831 1.00 65.56 116 SER A C 1
ATOM 957 O O . SER A 1 116 ? 4.309 -4.917 -29.406 1.00 65.56 116 SER A O 1
ATOM 959 N N . ARG A 1 117 ? 6.241 -5.652 -30.262 1.00 60.94 117 ARG A N 1
ATOM 960 C CA . ARG A 1 117 ? 6.825 -4.309 -30.338 1.00 60.94 117 ARG A CA 1
ATOM 961 C C . ARG A 1 117 ? 5.920 -3.357 -31.135 1.00 60.94 117 ARG A C 1
ATOM 963 O O . ARG A 1 117 ? 5.754 -2.221 -30.712 1.00 60.94 117 ARG A O 1
ATOM 970 N N . ALA A 1 118 ? 5.278 -3.847 -32.199 1.00 61.91 118 ALA A N 1
ATOM 971 C CA . ALA A 1 118 ? 4.291 -3.100 -32.977 1.00 61.91 118 ALA A CA 1
ATOM 972 C C . ALA A 1 118 ? 3.098 -2.643 -32.123 1.00 61.91 118 ALA A C 1
ATOM 974 O O . ALA A 1 118 ? 2.799 -1.456 -32.088 1.00 61.91 118 ALA A O 1
ATOM 975 N N . GLN A 1 119 ? 2.493 -3.545 -31.345 1.00 67.38 119 GLN A N 1
ATOM 976 C CA . GLN A 1 119 ? 1.375 -3.207 -30.457 1.00 67.38 119 GLN A CA 1
ATOM 977 C C . GLN A 1 119 ? 1.774 -2.195 -29.372 1.00 67.38 119 GLN A C 1
ATOM 979 O O . GLN A 1 119 ? 1.005 -1.303 -29.028 1.00 67.38 119 GLN A O 1
ATOM 984 N N . VAL A 1 120 ? 2.993 -2.296 -28.828 1.00 68.38 120 VAL A N 1
ATOM 985 C CA . VAL A 1 120 ? 3.508 -1.316 -27.853 1.00 68.38 120 VAL A CA 1
ATOM 986 C C . VAL A 1 120 ? 3.687 0.062 -28.490 1.00 68.38 120 VAL A C 1
ATOM 988 O O . VAL A 1 120 ? 3.410 1.075 -27.845 1.00 68.38 120 VAL A O 1
ATOM 991 N N . LEU A 1 121 ? 4.174 0.102 -29.729 1.00 64.50 121 LEU A N 1
ATOM 992 C CA . LEU A 1 121 ? 4.371 1.336 -30.478 1.00 64.50 121 LEU A CA 1
ATOM 993 C C . LEU A 1 121 ? 3.033 1.976 -30.864 1.00 64.50 121 LEU A C 1
ATOM 995 O O . LEU A 1 121 ? 2.870 3.173 -30.659 1.00 64.50 121 LEU A O 1
ATOM 999 N N . GLU A 1 122 ? 2.054 1.187 -31.301 1.00 68.88 122 GLU A N 1
ATOM 1000 C CA . GLU A 1 122 ? 0.706 1.660 -31.633 1.00 68.88 122 GLU A CA 1
ATOM 1001 C C . GLU A 1 122 ? -0.019 2.241 -30.411 1.00 68.88 122 GLU A C 1
ATOM 1003 O O . GLU A 1 122 ? -0.642 3.293 -30.495 1.00 68.88 122 GLU A O 1
ATOM 1008 N N . ILE A 1 123 ? 0.118 1.624 -29.234 1.00 65.56 123 ILE A N 1
ATOM 1009 C CA . ILE A 1 123 ? -0.457 2.167 -27.992 1.00 65.56 123 ILE A CA 1
ATOM 1010 C C . ILE A 1 123 ? 0.181 3.510 -27.613 1.00 65.56 123 ILE A C 1
ATOM 1012 O O . ILE A 1 123 ? -0.494 4.382 -27.072 1.00 65.56 123 ILE A O 1
ATOM 1016 N N . LYS A 1 124 ? 1.490 3.670 -27.842 1.00 60.12 124 LYS A N 1
ATOM 1017 C CA . LYS A 1 124 ? 2.218 4.888 -27.458 1.00 60.12 124 LYS A CA 1
ATOM 1018 C C . LYS A 1 124 ? 2.066 6.029 -28.459 1.00 60.12 124 LYS A C 1
ATOM 1020 O O . LYS A 1 124 ? 2.108 7.180 -28.041 1.00 60.12 124 LYS A O 1
ATOM 1025 N N . PHE A 1 125 ? 1.945 5.710 -29.744 1.00 64.56 125 PHE A N 1
ATOM 1026 C CA . PHE A 1 125 ? 2.059 6.678 -30.837 1.00 64.56 125 PHE A CA 1
ATOM 1027 C C . PHE A 1 125 ? 0.865 6.651 -31.812 1.00 64.56 125 PHE A C 1
ATOM 1029 O O . PHE A 1 125 ? 0.817 7.450 -32.739 1.00 64.56 125 PHE A O 1
ATOM 1036 N N . GLY A 1 126 ? -0.129 5.782 -31.592 1.00 60.94 126 GLY A N 1
ATOM 1037 C CA . GLY A 1 126 ? -1.290 5.594 -32.466 1.00 60.94 126 GLY A CA 1
ATOM 1038 C C . GLY A 1 126 ? -1.001 4.725 -33.698 1.00 60.94 126 GLY A C 1
ATOM 1039 O O . GLY A 1 126 ? 0.123 4.284 -33.925 1.00 60.94 126 GLY A O 1
ATOM 1040 N N . LYS A 1 127 ? -2.027 4.498 -34.534 1.00 57.97 127 LYS A N 1
ATOM 1041 C CA . LYS A 1 127 ? -1.923 3.738 -35.803 1.00 57.97 127 LYS A CA 1
ATOM 1042 C C . LYS A 1 127 ? -1.018 4.388 -36.855 1.00 57.97 127 LYS A C 1
ATOM 1044 O O . LYS A 1 127 ? -0.661 3.743 -37.834 1.00 57.97 127 LYS A O 1
ATOM 1049 N N . ARG A 1 128 ? -0.678 5.669 -36.685 1.00 52.91 128 ARG A N 1
ATOM 1050 C CA . ARG A 1 128 ? 0.171 6.427 -37.608 1.00 52.91 128 ARG A CA 1
ATOM 1051 C C . ARG A 1 128 ? 1.587 6.453 -37.062 1.00 52.91 128 ARG A C 1
ATOM 1053 O O . ARG A 1 128 ? 1.960 7.324 -36.287 1.00 52.91 128 ARG A O 1
ATOM 1060 N N . SER A 1 129 ? 2.374 5.471 -37.462 1.00 52.16 129 SER A N 1
ATOM 1061 C CA . SER A 1 129 ? 3.782 5.344 -37.108 1.00 52.16 129 SER A CA 1
ATOM 1062 C C . SER A 1 129 ? 4.694 6.286 -37.910 1.00 52.16 129 SER A C 1
ATOM 1064 O O . SER A 1 129 ? 5.708 5.829 -38.434 1.00 52.16 129 SER A O 1
ATOM 1066 N N . CYS A 1 130 ? 4.336 7.569 -38.012 1.00 53.97 130 CYS A N 1
ATOM 1067 C CA . CYS A 1 130 ? 5.167 8.618 -38.606 1.00 53.97 130 CYS A CA 1
ATOM 1068 C C . CYS A 1 130 ? 5.567 9.575 -37.479 1.00 53.97 130 CYS A C 1
ATOM 1070 O O . CYS A 1 130 ? 4.748 10.359 -37.001 1.00 53.97 130 CYS A O 1
ATOM 1072 N N . LEU A 1 131 ? 6.800 9.460 -36.990 1.00 57.81 131 LEU A N 1
ATOM 1073 C CA . LEU A 1 131 ? 7.357 10.412 -36.027 1.00 57.81 131 LEU A CA 1
ATOM 1074 C C . LEU A 1 131 ? 8.092 11.505 -36.802 1.00 57.81 131 LEU A C 1
ATOM 1076 O O . LEU A 1 131 ? 8.824 11.188 -37.728 1.00 57.81 131 LEU A O 1
ATOM 1080 N N . SER A 1 132 ? 7.948 12.776 -36.438 1.00 55.31 132 SER A N 1
ATOM 1081 C CA . SER A 1 132 ? 8.774 13.826 -37.038 1.00 55.31 132 SER A CA 1
ATOM 1082 C C . SER A 1 132 ? 10.163 13.836 -36.397 1.00 55.31 132 SER A C 1
ATOM 1084 O O . SER A 1 132 ? 10.310 13.830 -35.170 1.00 55.31 132 SER A O 1
ATOM 1086 N N . CYS A 1 133 ? 11.204 13.830 -37.227 1.00 53.41 133 CYS A N 1
ATOM 1087 C CA . CYS A 1 133 ? 12.567 14.063 -36.775 1.00 53.41 133 CYS A CA 1
ATOM 1088 C C . CYS A 1 133 ? 12.675 15.501 -36.256 1.00 53.41 133 CYS A C 1
ATOM 1090 O O . CYS A 1 133 ? 12.361 16.443 -36.980 1.00 53.41 133 CYS A O 1
ATOM 1092 N N . LYS A 1 134 ? 13.122 15.686 -35.010 1.00 49.25 134 LYS A N 1
ATOM 1093 C CA . LYS A 1 134 ? 13.279 17.030 -34.430 1.00 49.25 134 LYS A CA 1
ATOM 1094 C C . LYS A 1 134 ? 14.409 17.836 -35.070 1.00 49.25 134 LYS A C 1
ATOM 1096 O O . LYS A 1 134 ? 14.348 19.057 -35.028 1.00 49.25 134 LYS A O 1
ATOM 1101 N N . ASP A 1 135 ? 15.385 17.157 -35.664 1.00 52.12 135 ASP A N 1
ATOM 1102 C CA . ASP A 1 135 ? 16.592 17.796 -36.191 1.00 52.12 135 ASP A CA 1
ATOM 1103 C C . ASP A 1 135 ? 16.434 18.210 -37.660 1.00 52.12 135 ASP A C 1
ATOM 1105 O O . ASP A 1 135 ? 16.948 19.245 -38.065 1.00 52.12 135 ASP A O 1
ATOM 1109 N N . CYS A 1 136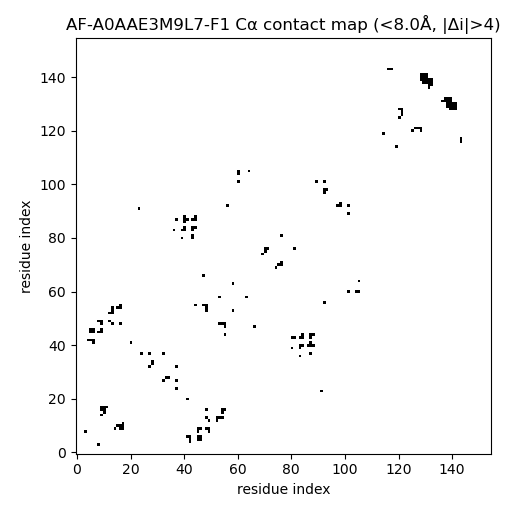 ? 15.691 17.435 -38.460 1.00 64.19 136 CYS A N 1
ATOM 1110 C CA . CYS A 1 136 ? 15.518 17.708 -39.893 1.00 64.19 136 CYS A CA 1
ATOM 1111 C C . CYS A 1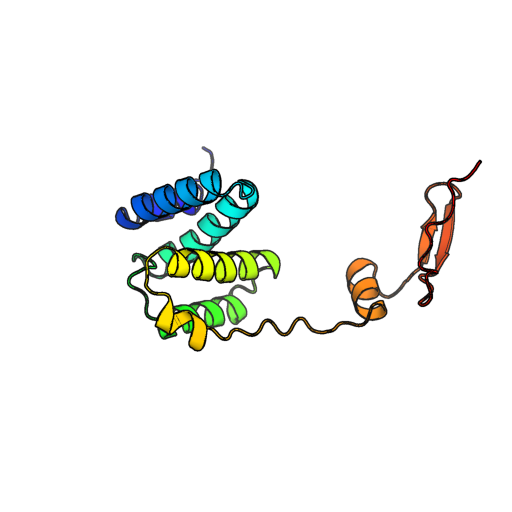 136 ? 14.060 17.839 -40.360 1.00 64.19 136 CYS A C 1
ATOM 1113 O O . CYS A 1 136 ? 13.821 18.067 -41.541 1.00 64.19 136 CYS A O 1
ATOM 1115 N N . GLY A 1 137 ? 13.073 17.654 -39.478 1.00 60.75 137 GLY A N 1
ATOM 1116 C CA . GLY A 1 137 ? 11.647 17.742 -39.819 1.00 60.75 137 GLY A CA 1
ATOM 1117 C C . GLY A 1 137 ? 11.093 16.585 -40.663 1.00 60.75 137 GLY A C 1
ATOM 1118 O O . GLY A 1 137 ? 9.893 16.553 -40.917 1.00 60.75 137 GLY A O 1
ATOM 1119 N N . GLY A 1 138 ? 11.929 15.628 -41.082 1.00 58.38 138 GLY A N 1
ATOM 1120 C CA . GLY A 1 138 ? 11.517 14.492 -41.914 1.00 58.38 138 GLY A CA 1
ATOM 1121 C C . GLY A 1 138 ? 10.643 13.461 -41.188 1.00 58.38 138 GLY A C 1
ATOM 1122 O O . GLY A 1 138 ? 10.677 13.350 -39.960 1.00 58.38 138 GLY A O 1
ATOM 1123 N N . GLU A 1 139 ? 9.876 12.676 -41.948 1.00 56.50 139 GLU A N 1
ATOM 1124 C CA . GLU A 1 139 ? 9.040 11.595 -41.411 1.00 56.50 139 GLU A CA 1
ATOM 1125 C C . GLU A 1 139 ? 9.860 10.323 -41.134 1.00 56.50 139 GLU A C 1
ATOM 1127 O O . GLU A 1 139 ? 10.507 9.758 -42.013 1.00 56.50 139 GLU A O 1
ATOM 1132 N N . LEU A 1 140 ? 9.809 9.840 -39.893 1.00 56.66 140 LEU A N 1
ATOM 1133 C CA . LEU A 1 140 ? 10.413 8.592 -39.442 1.00 56.66 140 LEU A CA 1
ATOM 1134 C C . LEU A 1 140 ? 9.338 7.509 -39.363 1.00 56.66 140 LEU A C 1
ATOM 1136 O O . LEU A 1 140 ? 8.481 7.528 -38.473 1.00 56.66 140 LEU A O 1
ATOM 1140 N N . ALA A 1 141 ? 9.424 6.530 -40.259 1.00 55.69 141 ALA A N 1
ATOM 1141 C CA . ALA A 1 141 ? 8.642 5.308 -40.160 1.00 55.69 141 ALA A CA 1
ATOM 1142 C C . ALA A 1 141 ? 9.196 4.421 -39.031 1.00 55.69 141 ALA A C 1
ATOM 1144 O O . ALA A 1 141 ? 10.402 4.170 -38.956 1.00 55.69 141 ALA A O 1
ATOM 1145 N N . LEU A 1 142 ? 8.332 3.907 -38.149 1.00 53.94 142 LEU A N 1
ATOM 1146 C CA . LEU A 1 142 ? 8.738 2.912 -37.146 1.00 53.94 142 LEU A CA 1
ATOM 1147 C C . LEU A 1 142 ? 9.007 1.560 -37.822 1.00 53.94 142 LEU A C 1
ATOM 1149 O O . LEU A 1 142 ? 8.148 0.683 -37.862 1.00 53.94 142 LEU A O 1
ATOM 1153 N N . ILE A 1 143 ? 10.217 1.383 -38.348 1.00 51.72 143 ILE A N 1
ATOM 1154 C CA . ILE A 1 143 ? 10.646 0.118 -38.948 1.00 51.72 143 ILE A CA 1
ATOM 1155 C C . ILE A 1 143 ? 10.719 -0.960 -37.850 1.00 51.72 143 ILE A C 1
ATOM 1157 O O . ILE A 1 143 ? 11.276 -0.744 -36.768 1.00 51.72 143 ILE A O 1
ATOM 1161 N N . LEU A 1 144 ? 10.151 -2.141 -38.122 1.00 45.47 144 LEU A N 1
ATOM 1162 C CA . LEU A 1 144 ? 10.146 -3.294 -37.207 1.00 45.47 144 LEU A CA 1
ATOM 1163 C C . LEU A 1 144 ? 11.563 -3.795 -36.875 1.00 45.47 144 LEU A C 1
ATOM 1165 O O . LEU A 1 144 ? 11.796 -4.323 -35.786 1.00 45.47 144 LEU A O 1
ATOM 1169 N N . SER A 1 145 ? 12.511 -3.581 -37.784 1.00 46.00 145 SER A N 1
ATOM 1170 C CA . SER A 1 145 ? 13.916 -3.964 -37.682 1.00 46.00 145 SER A CA 1
ATOM 1171 C C . SER A 1 145 ? 14.785 -2.750 -37.345 1.00 46.00 145 SER A C 1
ATOM 1173 O O . SER A 1 145 ? 15.421 -2.163 -38.216 1.00 46.00 145 SER A O 1
ATOM 1175 N N . TYR A 1 146 ? 14.816 -2.350 -36.074 1.00 47.25 146 TYR A N 1
ATOM 1176 C CA . TYR A 1 146 ? 15.838 -1.408 -35.612 1.00 47.25 146 TYR A CA 1
ATOM 1177 C C . TYR A 1 146 ? 17.154 -2.185 -35.424 1.00 47.25 146 TYR A C 1
ATOM 1179 O O . TYR A 1 146 ? 17.163 -3.125 -34.621 1.00 47.25 146 TYR A O 1
ATOM 1187 N N . PRO A 1 147 ? 18.254 -1.857 -36.128 1.00 47.22 147 PRO A N 1
ATOM 1188 C CA . PRO A 1 147 ? 19.535 -2.508 -35.883 1.00 47.22 147 PRO A CA 1
ATOM 1189 C C . PRO A 1 147 ? 19.962 -2.215 -34.442 1.00 47.22 147 PRO A C 1
ATOM 1191 O O . PRO A 1 147 ? 19.916 -1.076 -33.990 1.00 47.22 147 PRO A O 1
ATOM 1194 N N . GLY A 1 148 ? 20.373 -3.240 -33.691 1.00 48.78 148 GLY A N 1
ATOM 1195 C CA . GLY A 1 148 ? 20.714 -3.137 -32.261 1.00 48.78 148 GLY A CA 1
ATOM 1196 C C . GLY A 1 148 ? 21.894 -2.212 -31.919 1.00 48.78 148 GLY A C 1
ATOM 1197 O O . GLY A 1 148 ? 22.311 -2.162 -30.765 1.00 48.78 148 GLY A O 1
ATOM 1198 N N . LYS A 1 149 ? 22.438 -1.484 -32.898 1.00 48.22 149 LYS A N 1
ATOM 1199 C CA . LYS A 1 149 ? 23.506 -0.501 -32.729 1.00 48.22 149 LYS A CA 1
ATOM 1200 C C . LYS A 1 149 ? 22.911 0.904 -32.810 1.00 48.22 149 LYS A C 1
ATOM 1202 O O . LYS A 1 149 ? 22.139 1.216 -33.712 1.00 48.22 149 LYS A O 1
ATOM 1207 N N . ARG A 1 150 ? 23.252 1.746 -31.834 1.00 44.50 150 ARG A N 1
ATOM 1208 C CA . ARG A 1 150 ? 22.873 3.165 -31.813 1.00 44.50 150 ARG A CA 1
ATOM 1209 C C . ARG A 1 150 ? 23.489 3.838 -33.044 1.00 44.50 150 ARG A C 1
ATOM 1211 O O . ARG A 1 150 ? 24.673 3.621 -33.297 1.00 44.50 150 ARG A O 1
ATOM 1218 N N . ALA A 1 151 ? 22.706 4.611 -33.798 1.00 49.50 151 ALA A N 1
ATOM 1219 C CA . ALA A 1 151 ? 23.266 5.434 -34.863 1.00 49.50 151 ALA A CA 1
ATOM 1220 C C . ALA A 1 151 ? 24.317 6.379 -34.248 1.00 49.50 151 ALA A C 1
ATOM 1222 O O . ALA A 1 151 ? 24.074 6.894 -33.147 1.00 49.50 151 ALA A O 1
ATOM 1223 N N . PRO A 1 152 ? 25.488 6.550 -34.883 1.00 44.88 152 PRO A N 1
ATOM 1224 C CA . PRO A 1 152 ? 26.472 7.515 -34.415 1.00 44.88 152 PRO A CA 1
ATOM 1225 C C . PRO A 1 152 ? 25.862 8.929 -34.407 1.00 44.88 152 PRO A C 1
ATOM 1227 O O . PRO A 1 152 ? 24.936 9.193 -35.179 1.00 44.88 152 PRO A O 1
ATOM 1230 N N . PRO A 1 153 ? 26.327 9.822 -33.514 1.00 45.06 153 PRO A N 1
ATOM 1231 C CA . PRO A 1 153 ? 25.877 11.210 -33.505 1.00 45.06 153 PRO A CA 1
ATOM 1232 C C . PRO A 1 153 ? 26.180 11.862 -34.859 1.00 45.06 153 PRO A C 1
ATOM 1234 O O . PRO A 1 153 ? 27.221 11.584 -35.455 1.00 45.06 153 PRO A O 1
ATOM 1237 N N . ALA A 1 154 ? 25.255 12.694 -35.342 1.00 62.09 154 ALA A N 1
ATOM 1238 C CA . ALA A 1 154 ? 25.468 13.472 -36.556 1.00 62.09 154 ALA A CA 1
ATOM 1239 C C . ALA A 1 154 ? 26.663 14.415 -36.339 1.00 62.09 154 ALA A C 1
ATOM 1241 O O . ALA A 1 154 ? 26.726 15.094 -35.312 1.00 62.09 154 ALA A O 1
ATOM 1242 N N . SER A 1 155 ? 27.618 14.368 -37.269 1.00 51.06 155 SER A N 1
ATOM 1243 C CA . SER A 1 155 ? 28.790 15.247 -37.348 1.00 51.06 155 SER A CA 1
ATOM 1244 C C . SER A 1 155 ? 28.408 16.670 -37.717 1.00 51.06 155 SER A C 1
ATOM 1246 O O . SER A 1 155 ? 27.568 16.786 -38.640 1.00 51.06 155 SER A O 1
#

pLDDT: mean 74.8, std 18.88, range [40.41, 96.75]

Sequence (155 aa):
MSRESYLQQACKAVPEFKLISEQFLRKYTIAGKSESCTRNYLMQISKMVLYFKCSPLELSIDQIVAYLFEIQINEKPSRSSFKHLVYGLRAKFSMFKTVELLRKDLKVTFHKLKLSRAQVLEIKFGKRSCLSCKDCGGELALILSYPGKRAPPAS

Solvent-accessible surface area (backbone atoms only — not comparable to full-atom values): 9341 Å² total; per-residue (Å²): 131,84,80,79,49,51,46,57,54,24,30,69,74,28,60,69,42,37,58,52,51,51,51,51,50,54,55,39,53,75,69,71,47,60,64,70,58,53,51,47,16,48,40,40,47,18,49,53,27,61,70,72,64,45,52,80,86,76,56,50,71,65,59,52,51,51,49,56,48,49,41,55,72,75,67,55,60,54,74,66,57,52,46,28,30,57,54,34,49,53,53,49,38,59,73,70,75,58,36,82,62,51,74,70,69,66,67,76,70,77,73,68,73,83,61,49,72,66,55,55,46,31,74,75,59,41,94,60,56,62,46,70,37,89,88,77,66,46,79,40,69,74,62,93,79,68,69,96,63,80,79,77,80,86,128

Radius of gyration: 21.19 Å; Cα contacts (8 Å, |Δi|>4): 107; chains: 1; bounding box: 45×44×56 Å

Secondary structure (DSSP, 8-state):
-PPPPHHHHHHHH-HHHHHHHHHHHHHHHHTT--HHHHHHHHHHHHHHHHHHSS-TTS--HHHHHHHHHHIIIII---HHHHHHHHHHHHHHHHHTT-HHHHHHH-----------HHHHHHHHH-S--EEEPTTT--EEE--S---SSPPPPP-

Nearest PDB structures (foldseek):
  5hxy-assembly2_B  TM=8.442E-01  e=7.059E-02  Thermoplasma acidophilum DSM 1728
  5hxy-assembly3_C  TM=8.381E-01  e=1.174E-01  Thermoplasma acidophilum DSM 1728
  5hxy-assembly5_E  TM=8.449E-01  e=1.845E-01  Thermoplasma acidophilum DSM 1728
  5hxy-assembly4_D  TM=8.375E-01  e=1.743E-01  Thermoplasma acidophilum DSM 1728
  5hxy-assembly6_F  TM=8.373E-01  e=3.634E-01  Thermoplasma acidophilum DSM 1728

InterPro domains:
  IPR004107 Integrase, SAM-like, N-terminal [PF13495] (22-93)

Organism: NCBI:txid2992112

Foldseek 3Di:
DDDDALLRVLCVLEVVQVVLLVVQQVVCVVVVHDNVLSVLLSRLVSVVCVVVSYHPVPDDPVNVVVVLVCCCPPVVDDPVSSVSPVVSSQSSCVVVVVNPVCVPPVPPPPPPVPQQPVRVQCVVPNPDQWDQDPVPRHTDHPDSDDPPDDDDDDD